Protein AF-A0A5B7HYC7-F1 (afdb_monomer_lite)

pLDDT: mean 78.64, std 10.57, range [57.09, 92.38]

Structure (mmCIF, N/CA/C/O backbone):
data_AF-A0A5B7HYC7-F1
#
_entry.i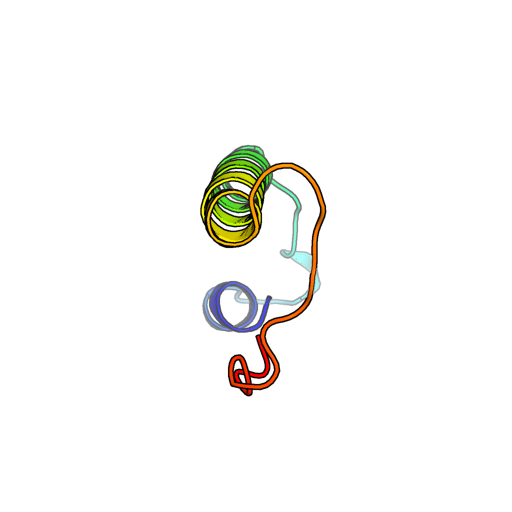d   AF-A0A5B7HYC7-F1
#
loop_
_atom_site.group_PDB
_atom_site.id
_atom_site.type_symbol
_atom_site.label_atom_id
_atom_site.label_alt_id
_atom_site.label_comp_id
_atom_site.label_asym_id
_atom_site.label_entity_id
_atom_site.label_seq_id
_atom_site.pdbx_PDB_ins_code
_atom_site.Cartn_x
_atom_site.Cartn_y
_atom_site.Cartn_z
_atom_site.occupancy
_atom_site.B_iso_or_equiv
_atom_site.auth_seq_id
_atom_site.auth_comp_id
_atom_site.auth_asym_id
_atom_site.auth_atom_id
_atom_site.pdbx_PDB_model_num
ATOM 1 N N . MET A 1 1 ? -0.863 -2.707 7.263 1.00 57.31 1 MET A N 1
ATOM 2 C CA . MET A 1 1 ? -1.763 -2.935 8.423 1.00 57.31 1 MET A CA 1
ATOM 3 C C . MET A 1 1 ? -1.248 -2.355 9.738 1.00 57.31 1 MET A C 1
ATOM 5 O O . MET A 1 1 ? -2.041 -1.799 10.483 1.00 57.31 1 MET A O 1
ATOM 9 N N . VAL A 1 2 ? 0.058 -2.423 10.025 1.00 60.91 2 VAL A N 1
ATOM 10 C CA . VAL A 1 2 ? 0.635 -2.002 11.322 1.00 60.91 2 VAL A CA 1
ATOM 11 C C . VAL A 1 2 ? 0.298 -0.555 11.719 1.00 60.91 2 VAL A C 1
ATOM 13 O O . VAL A 1 2 ? 0.124 -0.265 12.898 1.00 60.91 2 VAL A O 1
ATOM 16 N N . LYS A 1 3 ? 0.170 0.363 10.748 1.00 65.00 3 LYS A N 1
ATOM 17 C CA . LYS A 1 3 ? -0.177 1.770 11.020 1.00 65.00 3 LYS A CA 1
ATOM 18 C C . LYS A 1 3 ? -1.601 1.955 11.550 1.00 65.00 3 LYS A C 1
ATOM 20 O O . LYS A 1 3 ? -1.790 2.781 12.431 1.00 65.00 3 LYS A O 1
ATOM 25 N N . GLU A 1 4 ? -2.563 1.192 11.039 1.00 62.34 4 GLU A N 1
ATOM 26 C CA . GLU A 1 4 ? -3.965 1.281 11.471 1.00 62.34 4 GLU A CA 1
ATOM 27 C C . GLU A 1 4 ? -4.183 0.500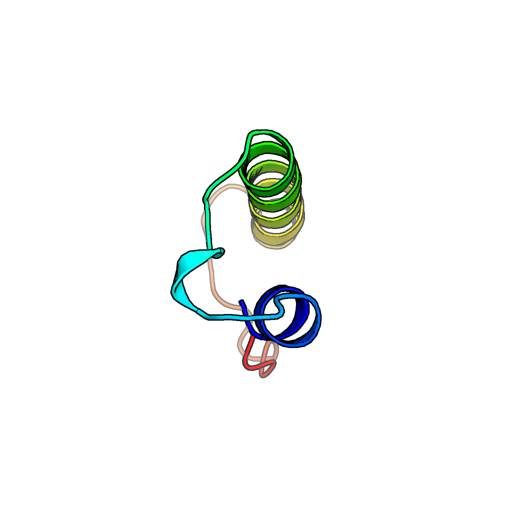 12.765 1.00 62.34 4 GLU A C 1
ATOM 29 O O . GLU A 1 4 ? -4.835 1.003 13.668 1.00 62.34 4 GLU A O 1
ATOM 34 N N . LEU A 1 5 ? -3.515 -0.646 12.934 1.00 63.50 5 LEU A N 1
ATOM 35 C CA . LEU A 1 5 ? -3.539 -1.405 14.190 1.00 63.50 5 LEU A CA 1
ATOM 36 C C . LEU A 1 5 ? -3.076 -0.584 15.408 1.00 63.50 5 LEU A C 1
ATOM 38 O O . LEU A 1 5 ? -3.567 -0.812 16.505 1.00 63.50 5 LEU A O 1
ATOM 42 N N . LYS A 1 6 ? -2.177 0.396 15.229 1.00 64.06 6 LYS A N 1
ATOM 43 C CA . LYS A 1 6 ? -1.764 1.321 16.305 1.00 64.06 6 LYS A CA 1
ATOM 44 C C . LYS A 1 6 ? -2.820 2.369 16.670 1.00 64.06 6 LYS A C 1
ATOM 46 O O . LYS A 1 6 ? -2.711 2.976 17.728 1.00 64.06 6 LYS A O 1
ATOM 51 N N . GLN A 1 7 ? -3.776 2.631 15.782 1.00 66.75 7 GLN A N 1
ATOM 52 C CA . GLN A 1 7 ? -4.832 3.631 15.974 1.00 66.75 7 GLN A CA 1
ATOM 53 C C . GLN A 1 7 ? -6.152 3.012 16.448 1.00 66.75 7 GLN A C 1
ATOM 55 O O . GLN A 1 7 ? -7.074 3.743 16.796 1.00 66.75 7 GLN A O 1
ATOM 60 N N . LEU A 1 8 ? -6.250 1.682 16.466 1.00 67.88 8 LEU A N 1
ATOM 61 C CA . LEU A 1 8 ? -7.432 0.965 16.921 1.00 67.88 8 LEU A CA 1
ATOM 62 C C . LEU A 1 8 ? -7.330 0.674 18.418 1.00 67.88 8 LEU A C 1
ATOM 64 O O . LEU A 1 8 ? -6.306 0.206 18.906 1.00 67.88 8 LEU A O 1
ATOM 68 N N . HIS A 1 9 ? -8.419 0.917 19.144 1.00 72.62 9 HIS A N 1
ATOM 69 C CA . HIS A 1 9 ? -8.512 0.583 20.568 1.00 72.62 9 HIS A CA 1
ATOM 70 C C . HIS A 1 9 ? -8.684 -0.931 20.808 1.00 72.62 9 HIS A C 1
ATOM 72 O O . HIS A 1 9 ? -8.403 -1.412 21.900 1.00 72.62 9 HIS A O 1
ATOM 78 N N . SER A 1 10 ? -9.141 -1.678 19.795 1.00 76.88 10 SER A N 1
ATOM 79 C CA . SER A 1 10 ? -9.296 -3.139 19.795 1.00 76.88 10 SER A CA 1
ATOM 80 C C . SER A 1 10 ? -9.180 -3.680 18.365 1.00 76.88 10 SER A C 1
ATOM 82 O O . SER A 1 10 ? -9.543 -2.995 17.408 1.00 76.88 10 SER A O 1
ATOM 84 N N . ILE A 1 11 ? -8.711 -4.921 18.220 1.00 75.06 11 ILE A N 1
ATOM 85 C CA . ILE A 1 11 ? -8.596 -5.631 16.932 1.00 75.06 11 ILE A CA 1
ATOM 86 C C . ILE A 1 11 ? -9.971 -5.809 16.272 1.00 75.06 11 ILE A C 1
ATOM 88 O O . ILE A 1 11 ? -10.070 -5.798 15.051 1.00 75.06 11 ILE A O 1
ATOM 92 N N . GLU A 1 12 ? -11.038 -5.910 17.062 1.00 77.94 12 GLU A N 1
ATOM 93 C CA . GLU A 1 12 ? -12.415 -6.065 16.573 1.00 77.94 12 GLU A CA 1
ATOM 94 C C . GLU A 1 12 ? -12.928 -4.827 15.825 1.00 77.94 12 GLU A C 1
ATOM 96 O O . GLU A 1 12 ? -13.822 -4.935 14.992 1.00 77.94 12 GLU A O 1
ATOM 101 N N . ALA A 1 13 ? -12.337 -3.656 16.077 1.00 73.19 13 ALA A N 1
ATOM 102 C CA . ALA A 1 13 ? -12.646 -2.427 15.351 1.00 73.19 13 ALA A CA 1
ATOM 103 C C . ALA A 1 13 ? -11.913 -2.334 13.997 1.00 73.19 13 ALA A C 1
ATOM 105 O O . ALA A 1 13 ? -12.028 -1.325 13.297 1.00 73.19 13 ALA A O 1
ATOM 106 N N . LEU A 1 14 ? -11.130 -3.356 13.626 1.00 80.94 14 LEU A N 1
ATOM 107 C CA . LEU A 1 14 ? -10.480 -3.425 12.325 1.00 80.94 14 LEU A CA 1
ATOM 108 C C . LEU A 1 14 ? -11.522 -3.725 11.245 1.00 80.94 14 LEU A C 1
ATOM 110 O O . LEU A 1 14 ? -11.857 -4.874 10.970 1.00 80.94 14 LEU A O 1
ATOM 114 N N . GLU A 1 15 ? -11.985 -2.670 10.589 1.00 82.25 15 GLU A N 1
ATOM 115 C CA . GLU A 1 15 ? -12.897 -2.767 9.459 1.00 82.25 15 GLU A CA 1
ATOM 116 C C . GLU A 1 15 ? -12.234 -2.259 8.176 1.00 82.25 15 GLU A C 1
ATOM 118 O O . GLU A 1 15 ? -11.549 -1.231 8.155 1.00 82.25 15 GLU A O 1
ATOM 123 N N . CYS A 1 16 ? -12.492 -2.948 7.062 1.00 81.12 16 CYS A N 1
ATOM 124 C CA . CYS A 1 16 ? -12.167 -2.444 5.731 1.00 81.12 16 CYS A CA 1
ATOM 125 C C . CYS A 1 16 ? -13.170 -1.349 5.325 1.00 81.12 16 CYS A C 1
ATOM 127 O O . CYS A 1 16 ? -14.034 -1.552 4.470 1.00 81.12 16 CYS A O 1
ATOM 129 N N . SER A 1 17 ? -13.065 -0.188 5.974 1.00 87.19 17 SER A N 1
ATOM 130 C CA . SER A 1 17 ? -13.918 0.971 5.706 1.00 87.19 17 SER A CA 1
ATOM 131 C C . SER A 1 17 ? -13.673 1.555 4.309 1.00 87.19 17 SER A C 1
ATOM 133 O O . SER A 1 17 ? -12.636 1.320 3.683 1.00 87.19 17 SER A O 1
ATOM 135 N N . GLU A 1 18 ? -14.590 2.396 3.826 1.00 90.69 18 GLU A N 1
ATOM 136 C CA . GLU A 1 18 ? -14.422 3.101 2.544 1.00 90.69 18 GLU A CA 1
ATOM 137 C C . GLU A 1 18 ? -13.120 3.921 2.483 1.00 90.69 18 GLU A C 1
ATOM 139 O O . GLU A 1 18 ? -12.462 3.984 1.441 1.00 90.69 18 GLU A O 1
ATOM 144 N N . SER A 1 19 ? -12.673 4.472 3.619 1.00 86.12 19 SER A N 1
ATOM 145 C CA . SER A 1 19 ? -11.382 5.165 3.708 1.00 86.12 19 SER A CA 1
ATOM 146 C C . SER A 1 19 ? -10.203 4.217 3.466 1.00 86.12 19 SER A C 1
ATOM 148 O O . SER A 1 19 ? -9.281 4.555 2.718 1.00 86.12 19 SER A O 1
ATOM 150 N N . VAL A 1 20 ? -10.239 3.019 4.061 1.00 86.62 20 VAL A N 1
ATOM 151 C CA . VAL A 1 20 ? -9.199 1.989 3.905 1.00 86.62 20 VAL A CA 1
ATOM 152 C C . VAL A 1 20 ? -9.160 1.494 2.463 1.00 86.62 20 VAL A C 1
ATOM 154 O O . VAL A 1 20 ? -8.078 1.413 1.876 1.00 86.62 20 VAL A O 1
ATOM 157 N N . LYS A 1 21 ? -10.323 1.247 1.846 1.00 90.69 21 LYS A N 1
ATOM 158 C CA . LYS A 1 21 ? -10.423 0.835 0.436 1.00 90.69 21 LYS A CA 1
ATOM 159 C C . LYS A 1 21 ? -9.805 1.873 -0.496 1.00 90.69 21 LYS A C 1
ATOM 161 O O . LYS A 1 21 ? -8.992 1.523 -1.352 1.00 90.69 21 LYS A O 1
ATOM 166 N N . HIS A 1 22 ? -10.139 3.151 -0.304 1.00 92.38 22 HIS A N 1
ATOM 167 C CA . HIS A 1 22 ? -9.609 4.239 -1.124 1.00 92.38 22 HIS A CA 1
ATOM 168 C C . HIS A 1 22 ? -8.085 4.368 -0.993 1.00 92.38 22 HIS A C 1
ATOM 170 O O . HIS A 1 22 ? -7.369 4.311 -1.994 1.00 92.38 22 HIS A O 1
ATOM 176 N N . LYS A 1 23 ? -7.576 4.448 0.244 1.00 89.00 23 LYS A N 1
ATOM 177 C CA . LYS A 1 23 ? -6.133 4.554 0.520 1.00 89.00 23 LYS A CA 1
ATOM 178 C C . LYS A 1 23 ? -5.358 3.355 -0.019 1.00 89.00 23 LYS A C 1
ATOM 180 O O . LYS A 1 23 ? -4.287 3.526 -0.598 1.00 89.00 23 LYS A O 1
ATOM 185 N N . THR A 1 24 ? -5.904 2.151 0.143 1.00 90.31 24 THR A N 1
ATOM 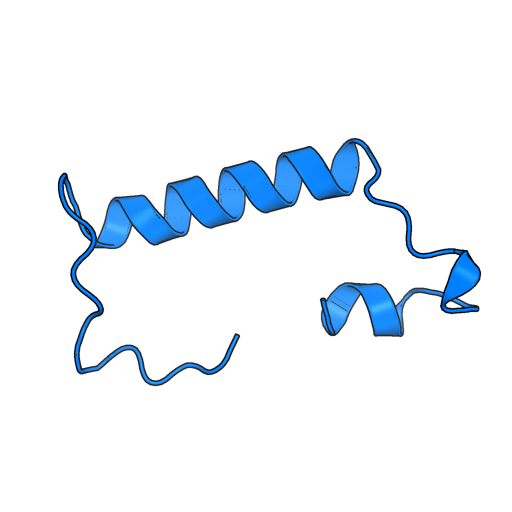186 C CA . THR A 1 24 ? -5.293 0.913 -0.358 1.00 90.31 24 THR A CA 1
ATOM 187 C C . THR A 1 24 ? -5.213 0.922 -1.877 1.00 90.31 24 THR A C 1
ATOM 189 O O . THR A 1 24 ? -4.149 0.659 -2.433 1.00 90.31 24 THR A O 1
ATOM 192 N N . ARG A 1 25 ? -6.302 1.285 -2.563 1.00 92.06 25 ARG A N 1
ATOM 193 C CA . ARG A 1 25 ? -6.325 1.360 -4.028 1.00 92.06 25 ARG A CA 1
ATOM 194 C C . ARG A 1 25 ? -5.288 2.347 -4.561 1.00 92.06 25 ARG A C 1
ATOM 196 O O . ARG A 1 25 ? -4.564 2.023 -5.501 1.00 92.06 25 ARG A O 1
ATOM 203 N N . ASP A 1 26 ? -5.189 3.521 -3.951 1.00 92.38 26 ASP A N 1
ATOM 204 C CA . ASP A 1 26 ? -4.239 4.550 -4.373 1.00 92.38 26 ASP A CA 1
ATOM 205 C C . ASP A 1 26 ? -2.792 4.144 -4.090 1.00 92.38 26 ASP A C 1
ATOM 207 O O . ASP A 1 26 ? -1.912 4.353 -4.930 1.00 92.38 26 ASP A O 1
ATOM 211 N N . PHE A 1 27 ? -2.543 3.507 -2.943 1.00 90.12 27 PHE A N 1
ATOM 212 C CA . PHE A 1 27 ? -1.240 2.935 -2.621 1.00 90.12 27 PHE A CA 1
ATOM 213 C C . PHE A 1 27 ? -0.829 1.878 -3.646 1.00 90.12 27 PHE A C 1
ATOM 215 O O . PHE A 1 27 ? 0.258 1.984 -4.211 1.00 90.12 27 PHE A O 1
ATOM 222 N N . VAL A 1 28 ? -1.705 0.906 -3.930 1.00 89.88 28 VAL A N 1
ATOM 223 C CA . VAL A 1 28 ? -1.453 -0.151 -4.919 1.00 89.88 28 VAL A CA 1
ATOM 224 C C . VAL A 1 28 ? -1.180 0.468 -6.282 1.00 89.88 28 VAL A C 1
ATOM 226 O O . VAL A 1 28 ? -0.164 0.157 -6.895 1.00 89.88 28 VAL A O 1
ATOM 229 N N . ARG A 1 29 ? -2.014 1.407 -6.740 1.00 90.12 29 ARG A N 1
ATOM 230 C CA . ARG A 1 29 ? -1.809 2.087 -8.023 1.00 90.12 29 ARG A CA 1
ATOM 231 C C . ARG A 1 29 ? -0.448 2.783 -8.076 1.00 90.12 29 ARG A C 1
ATOM 233 O O . ARG A 1 29 ? 0.311 2.543 -9.008 1.00 90.12 29 ARG A O 1
ATOM 240 N N . LYS A 1 30 ? -0.111 3.600 -7.073 1.00 89.69 30 LYS A N 1
ATOM 241 C CA . LYS A 1 30 ? 1.171 4.321 -7.003 1.00 89.69 30 LYS A CA 1
ATOM 242 C C . LYS A 1 30 ? 2.369 3.375 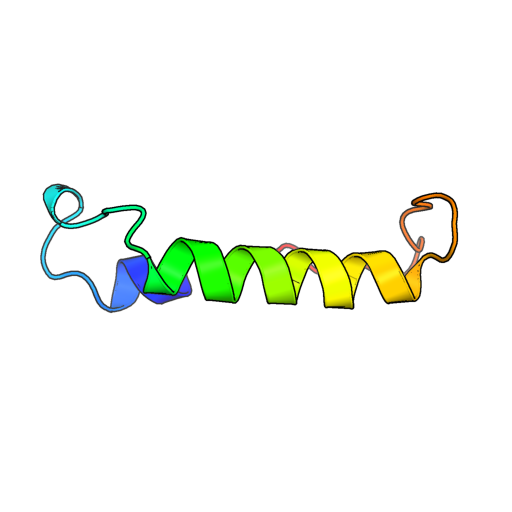-6.931 1.00 89.69 30 LYS A C 1
ATOM 244 O O . LYS A 1 30 ? 3.407 3.668 -7.518 1.00 89.69 30 LYS A O 1
ATOM 249 N N . TYR A 1 31 ? 2.240 2.272 -6.198 1.00 88.12 31 TYR A N 1
ATOM 250 C CA . TYR A 1 31 ? 3.279 1.256 -6.082 1.00 88.12 31 TYR A CA 1
ATOM 251 C C . TYR A 1 31 ? 3.505 0.5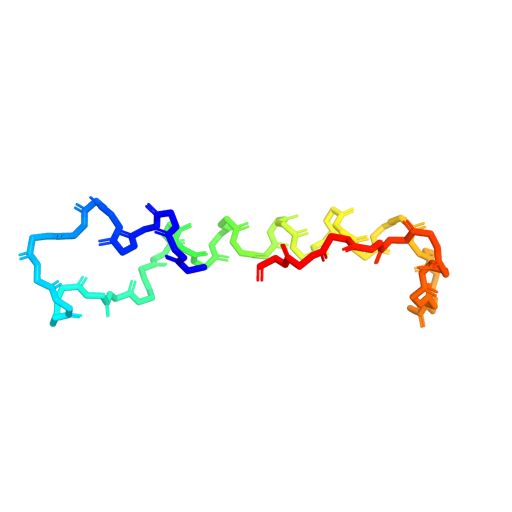60 -7.425 1.00 88.12 31 TYR A C 1
ATOM 253 O O . TYR A 1 31 ? 4.628 0.542 -7.916 1.00 88.12 31 TYR A O 1
ATOM 261 N N . MET A 1 32 ? 2.433 0.090 -8.066 1.00 88.19 32 MET A N 1
ATOM 262 C CA . MET A 1 32 ? 2.495 -0.615 -9.347 1.00 88.19 32 MET A CA 1
ATOM 263 C C . MET A 1 32 ? 2.970 0.289 -10.489 1.00 88.19 32 MET A C 1
ATOM 265 O O . MET A 1 32 ? 3.711 -0.174 -11.349 1.00 88.19 32 MET A O 1
ATOM 269 N N . SER A 1 33 ? 2.652 1.591 -10.469 1.00 86.50 33 SER A N 1
ATOM 270 C CA . SER A 1 33 ? 3.172 2.549 -11.458 1.00 86.50 33 SER A CA 1
ATOM 271 C C . SER A 1 33 ? 4.702 2.620 -11.502 1.00 86.50 33 SER A C 1
ATOM 273 O O . SER A 1 33 ? 5.245 2.979 -12.541 1.00 86.50 33 SER A O 1
ATOM 275 N N . LYS A 1 34 ? 5.411 2.255 -10.423 1.00 84.44 34 LYS A N 1
ATOM 276 C CA . LYS A 1 34 ? 6.885 2.185 -10.420 1.00 84.44 34 LYS A CA 1
ATOM 277 C C . LYS A 1 34 ? 7.432 1.062 -11.300 1.00 84.44 34 LYS A C 1
ATOM 279 O O . LYS A 1 34 ? 8.574 1.134 -11.733 1.00 84.44 34 LYS A O 1
ATOM 284 N N . TYR A 1 35 ? 6.621 0.038 -11.543 1.00 83.19 35 TYR A N 1
ATOM 285 C CA . TYR A 1 35 ? 7.026 -1.202 -12.196 1.00 8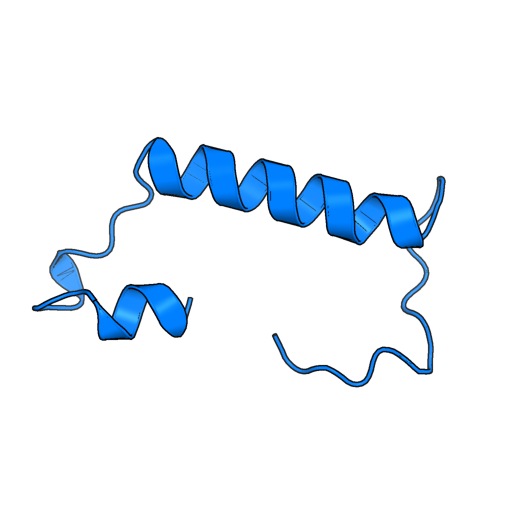3.19 35 TYR A CA 1
ATOM 286 C C . TYR A 1 35 ? 6.589 -1.286 -13.666 1.00 83.19 35 TYR A C 1
ATOM 288 O O . TYR A 1 35 ? 6.969 -2.218 -14.369 1.00 83.19 35 TYR A O 1
ATOM 296 N N . GLY A 1 36 ? 5.842 -0.296 -14.163 1.00 81.69 36 GLY A N 1
ATOM 297 C CA . GLY A 1 36 ? 5.385 -0.246 -15.552 1.00 81.69 36 GLY A CA 1
ATOM 298 C C . GLY A 1 36 ? 4.215 -1.195 -15.831 1.00 81.69 36 GLY A C 1
ATOM 299 O O . GLY A 1 36 ? 3.356 -1.409 -14.979 1.00 81.69 36 GLY A O 1
ATOM 300 N N . SER A 1 37 ? 4.148 -1.737 -17.048 1.00 84.31 37 SER A N 1
ATOM 301 C CA . SER A 1 37 ? 3.040 -2.595 -17.500 1.00 84.31 37 SER A CA 1
ATOM 302 C C . SER A 1 37 ? 3.033 -3.990 -16.869 1.00 84.31 37 SER A C 1
ATOM 304 O O . SER A 1 37 ? 1.986 -4.632 -16.827 1.00 84.31 37 SER A O 1
ATOM 306 N N . VAL A 1 38 ? 4.180 -4.463 -16.378 1.00 84.75 38 VAL A N 1
ATOM 307 C CA . VAL A 1 38 ? 4.333 -5.780 -15.754 1.00 84.75 38 VAL A CA 1
ATOM 308 C C . VAL A 1 38 ? 5.078 -5.608 -14.445 1.00 84.75 38 VAL A C 1
ATOM 310 O O . VAL A 1 38 ? 6.187 -5.082 -14.422 1.00 84.75 38 VAL A O 1
ATOM 313 N N . PHE A 1 39 ? 4.491 -6.097 -13.356 1.00 84.06 39 PHE A N 1
ATOM 314 C CA . PHE A 1 39 ? 5.153 -6.079 -12.062 1.00 84.06 39 PHE A CA 1
ATOM 315 C C . PHE A 1 39 ? 6.435 -6.917 -12.102 1.00 84.06 39 PHE A C 1
ATOM 317 O O . PHE A 1 39 ? 6.396 -8.134 -12.287 1.00 84.06 39 PHE A O 1
ATOM 324 N N . LYS A 1 40 ? 7.574 -6.259 -11.900 1.00 80.50 40 LYS A N 1
ATOM 325 C CA . LYS A 1 40 ? 8.868 -6.898 -11.670 1.00 80.50 40 LYS A CA 1
ATOM 326 C C . LYS A 1 40 ? 9.427 -6.333 -10.385 1.00 80.50 40 LYS A C 1
ATOM 328 O O . LYS A 1 40 ? 9.857 -5.189 -10.383 1.00 80.50 40 LYS A O 1
ATOM 333 N N . ARG A 1 41 ? 9.404 -7.119 -9.310 1.00 75.75 41 ARG A N 1
ATOM 334 C CA . ARG A 1 41 ? 9.958 -6.701 -8.020 1.00 75.75 41 ARG A CA 1
ATOM 335 C C . ARG A 1 41 ? 11.379 -6.175 -8.232 1.00 75.75 41 ARG A C 1
ATOM 337 O O . ARG A 1 41 ? 12.212 -6.893 -8.781 1.00 75.75 41 ARG A O 1
ATOM 344 N N . ASP A 1 42 ? 11.621 -4.925 -7.845 1.00 74.31 42 ASP A N 1
ATOM 345 C CA . ASP A 1 42 ? 12.949 -4.329 -7.954 1.00 74.31 42 ASP A CA 1
ATOM 346 C C . ASP A 1 42 ? 13.848 -5.109 -6.988 1.00 74.31 42 ASP A C 1
ATOM 348 O O . ASP A 1 42 ? 13.490 -5.224 -5.810 1.00 74.31 42 ASP A O 1
ATOM 352 N N . PRO A 1 43 ? 14.979 -5.673 -7.444 1.00 75.50 43 PRO A N 1
ATOM 353 C CA . PRO A 1 43 ? 15.923 -6.359 -6.566 1.00 75.50 43 PRO A CA 1
ATOM 354 C C . PRO A 1 43 ? 16.385 -5.490 -5.385 1.00 75.50 43 PRO A C 1
ATOM 356 O O . PRO A 1 43 ? 16.792 -6.020 -4.355 1.00 75.50 43 PRO A O 1
ATOM 359 N N . ASN A 1 44 ? 16.294 -4.163 -5.523 1.00 75.81 44 ASN A N 1
ATOM 360 C CA . ASN A 1 44 ? 16.651 -3.176 -4.512 1.00 75.81 44 ASN A CA 1
ATOM 361 C C . ASN A 1 44 ? 15.463 -2.719 -3.640 1.00 75.81 44 ASN A C 1
ATOM 363 O O . ASN A 1 44 ? 15.682 -2.005 -2.661 1.00 75.81 44 ASN A O 1
ATOM 367 N N . ASP A 1 45 ? 14.212 -3.106 -3.941 1.00 72.44 45 ASP A N 1
ATOM 368 C CA . ASP A 1 45 ? 13.052 -2.861 -3.059 1.00 72.44 45 ASP A CA 1
ATOM 369 C C . ASP A 1 45 ? 13.052 -3.896 -1.921 1.00 72.44 45 ASP A C 1
ATOM 371 O O . ASP A 1 45 ? 12.282 -4.859 -1.891 1.00 72.44 45 ASP A O 1
ATOM 375 N N . THR A 1 46 ? 13.977 -3.692 -0.979 1.00 68.31 46 THR A N 1
ATOM 376 C CA . THR A 1 46 ? 14.175 -4.491 0.242 1.00 68.31 46 THR A CA 1
ATOM 377 C C . THR A 1 46 ? 13.239 -4.089 1.382 1.00 68.31 46 THR A C 1
ATOM 379 O O . THR A 1 46 ? 13.361 -4.603 2.493 1.00 68.31 46 THR A O 1
ATOM 382 N N . LYS A 1 47 ? 12.301 -3.163 1.145 1.00 65.44 47 LYS A N 1
ATOM 383 C CA . LYS A 1 47 ? 11.353 -2.735 2.174 1.00 65.44 47 LYS A CA 1
ATOM 384 C C . LYS A 1 47 ? 10.344 -3.849 2.455 1.00 65.44 47 LYS A C 1
ATOM 386 O O . LYS A 1 47 ? 9.524 -4.179 1.601 1.00 65.44 47 LYS A O 1
ATOM 391 N N . GLU A 1 48 ? 10.383 -4.393 3.669 1.00 57.09 48 GLU A N 1
ATOM 392 C CA . GLU A 1 48 ? 9.239 -5.094 4.256 1.00 57.09 48 GLU A CA 1
ATOM 393 C C . GLU A 1 48 ? 8.138 -4.060 4.562 1.00 57.09 48 GLU A C 1
ATOM 395 O O . GLU A 1 48 ? 8.391 -3.063 5.244 1.00 57.09 48 GLU A O 1
ATOM 400 N N . TYR A 1 49 ? 6.942 -4.253 3.991 1.00 58.19 49 TYR A N 1
ATOM 401 C CA . TYR A 1 49 ? 5.774 -3.362 4.117 1.00 58.19 49 TYR A CA 1
ATOM 402 C C . TYR A 1 49 ? 4.720 -3.920 5.078 1.00 58.19 49 TYR A C 1
ATOM 404 O O . TYR A 1 49 ? 4.508 -5.151 5.065 1.00 58.19 49 TYR A O 1
#

Sequence (49 aa):
MVKELKQLHSIEALECSESVKHKTRDFVRKYMSKYGSVFKRDPNDTKEY

Radius of gyration: 14.0 Å; chains: 1; bounding box: 31×12×38 Å

Secondary structure (DSSP, 8-state):
-HHHHTT-SSGGG----HHHHHHHHHHHHHHHTTTTTS----TT-----

Foldseek 3Di:
DVVVVVVDPDPVPDDCDPVVVVVVVVVVVVVVVVCPPDDDPDPPPPDDD

Organism: Portunus trituberculatus (NCBI:txid210409)

InterPro domains:
  IPR013257 Set2 Rpb1 interacting domain [PF08236] (2-40)
  IPR038190 Set2 Rpb1 interacting domain superfamily [G3DSA:1.10.1740.100] (1-48)
  IPR042294 Histone-lysine N-methyltransferase SETD2, animal [PTHR46711] (1-46)